Protein AF-A0A2E5R6D8-F1 (afdb_monomer_lite)

Sequence (159 aa):
MSEPLDNDKYLGLYISYDNIPGEWMLEVIHKISNLYCTFGEITINLQNGIDVIETPIQPTNTYKLGEYMSTYIIKSYLDLVQYIIDEEDDFTVVSYISPVNIVLESVKINDDKKIIIDWNCLENIKTILNHPYFSKCKNLDDLKFQISQIPDLNRRYEK

Radius of gyration: 17.2 Å; chains: 1; bounding box: 48×46×46 Å

Secondary structure (DSSP, 8-state):
-PPPP---S-SEEEE-------HHHHHHHHHHHT-EEEE----SS-TT-EEEESS---SSSEEE-HHHHHHHHHHEEEEEEEEEEETTTTTEEEEEEEEE-HHHHH-EE-TT--EE--HHHHHHHHHHHTSGGGTT--SHHHHHHHHTTSPBSGGGS--

Structure (mmCIF, N/CA/C/O backbone):
data_AF-A0A2E5R6D8-F1
#
_entry.id   AF-A0A2E5R6D8-F1
#
loop_
_atom_site.group_PDB
_atom_site.id
_atom_site.type_symbol
_atom_site.label_atom_id
_atom_site.label_alt_id
_atom_site.label_comp_id
_atom_site.label_asym_id
_atom_site.label_entity_id
_atom_site.label_seq_id
_atom_site.pdbx_PDB_ins_code
_atom_site.Cartn_x
_atom_site.Cartn_y
_atom_site.Cartn_z
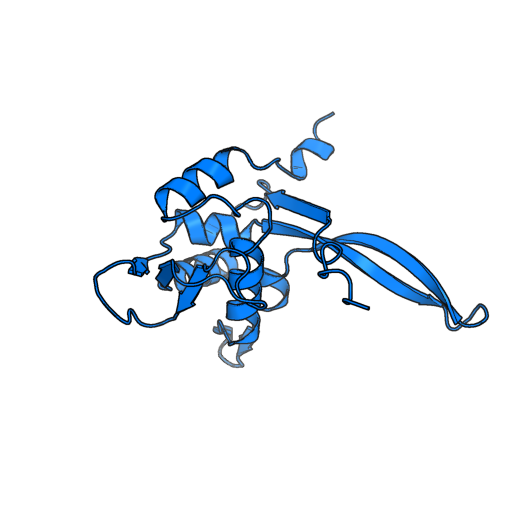_atom_site.occupancy
_atom_site.B_iso_or_equiv
_atom_site.auth_seq_id
_atom_site.auth_comp_id
_atom_site.auth_asym_id
_atom_site.auth_atom_id
_atom_site.pdbx_PDB_model_num
ATOM 1 N N . MET A 1 1 ? 21.970 22.773 14.697 1.00 34.75 1 MET A N 1
ATOM 2 C CA . MET A 1 1 ? 21.493 22.867 13.306 1.00 34.75 1 MET A CA 1
ATOM 3 C C . MET A 1 1 ? 20.598 21.674 13.097 1.00 34.75 1 MET A C 1
ATOM 5 O O . MET A 1 1 ? 21.083 20.560 13.215 1.00 34.75 1 MET A O 1
ATOM 9 N N . SER A 1 2 ? 19.299 21.914 12.976 1.00 33.06 2 SER A N 1
ATOM 10 C CA . SER A 1 2 ? 18.305 20.865 12.774 1.00 33.06 2 SER A CA 1
ATOM 11 C C . SER A 1 2 ? 18.460 20.342 11.352 1.00 33.06 2 SER A C 1
ATOM 13 O O . SER A 1 2 ? 18.445 21.145 10.419 1.00 33.06 2 SER A O 1
ATOM 15 N N . GLU A 1 3 ? 18.664 19.037 11.195 1.00 30.62 3 GLU A N 1
ATOM 16 C CA . GLU A 1 3 ? 18.576 18.388 9.888 1.00 30.62 3 GLU A CA 1
ATOM 17 C C . GLU A 1 3 ? 17.190 18.687 9.293 1.00 30.62 3 GLU A C 1
ATOM 19 O O . GLU A 1 3 ? 16.193 18.654 10.027 1.00 30.62 3 GLU A O 1
ATOM 24 N N . PRO A 1 4 ? 17.100 19.066 8.008 1.00 34.94 4 PRO A N 1
ATOM 25 C CA . PRO A 1 4 ? 15.810 19.246 7.367 1.00 34.94 4 PRO A CA 1
ATOM 26 C C . PRO A 1 4 ? 15.070 17.907 7.403 1.00 34.94 4 PRO A C 1
ATOM 28 O O . PRO A 1 4 ? 15.642 16.870 7.075 1.00 34.94 4 PRO A O 1
ATOM 31 N N . LEU A 1 5 ? 13.805 17.934 7.834 1.00 35.47 5 LEU A N 1
ATOM 32 C CA . LEU A 1 5 ? 12.902 16.801 7.662 1.00 35.47 5 LEU A CA 1
ATOM 33 C C . LEU A 1 5 ? 12.948 16.374 6.193 1.00 35.47 5 LEU A 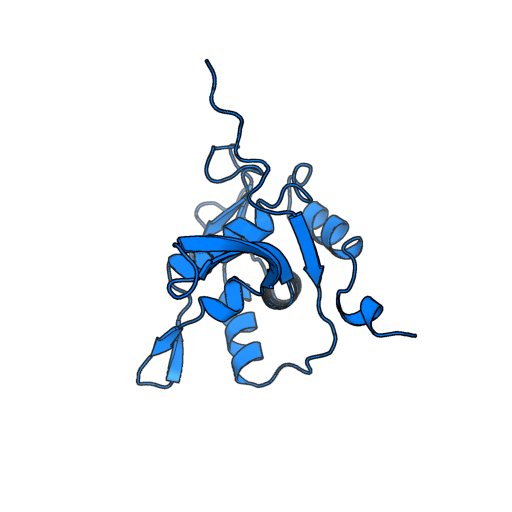C 1
ATOM 35 O O . LEU A 1 5 ? 12.751 17.207 5.309 1.00 35.47 5 LEU A O 1
ATOM 39 N N . ASP A 1 6 ? 13.229 15.092 5.988 1.00 38.09 6 ASP A N 1
ATOM 40 C CA . ASP A 1 6 ? 13.315 14.371 4.720 1.00 38.09 6 ASP A CA 1
ATOM 41 C C . ASP A 1 6 ? 11.970 14.435 3.964 1.00 38.09 6 ASP A C 1
ATOM 43 O O . ASP A 1 6 ? 11.166 13.504 3.964 1.00 38.09 6 ASP A O 1
ATOM 47 N N . ASN A 1 7 ? 11.675 15.605 3.393 1.00 37.47 7 ASN A N 1
ATOM 48 C CA . ASN A 1 7 ? 10.521 15.869 2.532 1.00 37.47 7 ASN A CA 1
ATOM 49 C C . ASN A 1 7 ? 10.781 15.421 1.081 1.00 37.47 7 ASN A C 1
ATOM 51 O O . ASN A 1 7 ? 9.876 15.510 0.256 1.00 37.47 7 ASN A O 1
ATOM 55 N N . ASP A 1 8 ? 11.985 14.922 0.777 1.00 44.47 8 ASP A N 1
ATOM 56 C CA . ASP A 1 8 ? 12.421 14.543 -0.574 1.00 44.47 8 ASP A CA 1
ATOM 57 C C . ASP A 1 8 ? 12.171 13.064 -0.905 1.00 44.47 8 ASP A C 1
ATOM 59 O O . ASP A 1 8 ? 12.482 12.603 -2.004 1.00 44.47 8 ASP A O 1
ATOM 63 N N . LYS A 1 9 ? 11.583 12.290 0.014 1.00 56.03 9 LYS A N 1
ATOM 64 C CA . LYS A 1 9 ? 11.419 10.847 -0.196 1.00 56.03 9 LYS A CA 1
ATOM 65 C C . LYS A 1 9 ? 10.322 10.490 -1.207 1.00 56.03 9 LYS A C 1
ATOM 67 O O . LYS A 1 9 ? 10.371 9.411 -1.794 1.00 56.03 9 LYS A O 1
ATOM 72 N N . TYR A 1 10 ? 9.355 11.384 -1.435 1.00 65.00 10 TYR A N 1
ATOM 73 C CA . TYR A 1 10 ? 8.211 11.138 -2.320 1.00 65.00 10 TYR A CA 1
ATOM 74 C C . TYR A 1 10 ? 7.864 12.386 -3.132 1.00 65.00 10 TYR A C 1
ATOM 76 O O . TYR A 1 10 ? 7.476 13.408 -2.569 1.00 65.00 10 TYR A O 1
ATOM 84 N N . LEU A 1 11 ? 7.968 12.301 -4.460 1.00 74.81 11 LEU A N 1
ATOM 85 C CA . LEU A 1 11 ? 7.651 13.428 -5.345 1.00 74.81 11 LEU A CA 1
ATOM 86 C C . LEU A 1 11 ? 6.179 13.453 -5.772 1.00 74.81 11 LEU A C 1
ATOM 88 O O . LEU A 1 11 ? 5.606 14.521 -5.981 1.00 74.81 11 LEU A O 1
ATOM 92 N N . GLY A 1 12 ? 5.544 12.287 -5.882 1.00 84.94 12 GLY A N 1
ATOM 93 C CA . GLY A 1 12 ? 4.151 12.175 -6.295 1.00 84.94 12 GLY A CA 1
ATOM 94 C C . GLY A 1 12 ? 3.575 10.786 -6.060 1.00 84.94 12 GLY A C 1
ATOM 95 O O . GLY A 1 12 ? 4.308 9.801 -6.012 1.00 84.94 12 GLY A O 1
ATOM 96 N N . LEU A 1 13 ? 2.250 10.729 -5.927 1.00 90.38 13 LEU A N 1
ATOM 97 C CA . LEU A 1 13 ? 1.463 9.514 -5.734 1.00 90.38 13 LEU A CA 1
ATOM 98 C C . LEU A 1 13 ? 0.410 9.429 -6.841 1.00 90.38 13 LEU A C 1
ATOM 100 O O . LEU A 1 13 ? -0.335 10.387 -7.057 1.00 90.38 13 LEU A O 1
ATOM 104 N N . TYR A 1 14 ? 0.365 8.295 -7.534 1.00 90.06 14 TYR A N 1
ATOM 105 C CA . TYR A 1 14 ? -0.488 8.063 -8.703 1.00 90.06 14 TYR A CA 1
ATOM 106 C C . TYR A 1 14 ? -1.142 6.684 -8.644 1.00 90.06 14 TYR A C 1
ATOM 108 O O . TYR A 1 14 ? -0.681 5.803 -7.919 1.00 90.06 14 TYR A O 1
ATOM 116 N N . ILE A 1 15 ? -2.182 6.480 -9.455 1.00 89.50 15 ILE A N 1
ATOM 117 C CA . ILE A 1 15 ? -2.820 5.170 -9.667 1.00 89.50 15 ILE A CA 1
ATOM 118 C C . ILE A 1 15 ? -2.709 4.726 -11.129 1.00 89.50 15 ILE A C 1
ATOM 120 O O . ILE A 1 15 ? -2.679 5.577 -12.005 1.00 89.50 15 ILE A O 1
ATOM 124 N N . SER A 1 16 ? -2.679 3.420 -11.417 1.00 84.50 16 SER A N 1
ATOM 125 C CA . SER A 1 16 ? -2.766 2.886 -12.794 1.00 84.50 16 SER A CA 1
ATOM 126 C C . SER A 1 16 ? -4.024 2.024 -12.989 1.00 84.50 16 SER A C 1
ATOM 128 O O . SER A 1 16 ? -4.316 1.154 -12.161 1.00 84.50 16 SER A O 1
ATOM 130 N N . TYR A 1 17 ? -4.782 2.257 -14.071 1.00 68.69 17 TYR A N 1
ATOM 131 C CA . TYR A 1 17 ? -6.060 1.576 -14.347 1.00 68.69 17 TYR A CA 1
ATOM 132 C C . TYR A 1 17 ? -5.959 0.332 -15.248 1.00 68.69 17 TYR A C 1
ATOM 134 O O . TYR A 1 17 ? -6.780 -0.572 -15.089 1.00 68.69 17 TYR A O 1
ATOM 142 N N . ASP A 1 18 ? -4.953 0.239 -16.124 1.00 62.66 18 ASP A N 1
ATOM 143 C CA . ASP A 1 18 ? -4.956 -0.672 -17.295 1.00 62.66 18 ASP A CA 1
ATOM 144 C C . ASP A 1 18 ? -4.690 -2.160 -17.028 1.00 62.66 18 ASP A C 1
ATOM 146 O O . ASP A 1 18 ? -4.580 -2.954 -17.960 1.00 62.66 18 ASP A O 1
ATOM 150 N N . ASN A 1 19 ? -4.655 -2.595 -15.772 1.00 57.75 19 ASN A N 1
ATOM 151 C CA . ASN A 1 19 ? -4.488 -4.010 -15.465 1.00 57.75 19 ASN A CA 1
ATOM 152 C C . ASN A 1 19 ? -5.833 -4.634 -15.092 1.00 57.75 19 ASN A C 1
ATOM 154 O O . ASN A 1 19 ? -6.315 -4.457 -13.970 1.00 57.75 19 ASN A O 1
ATOM 158 N N . ILE A 1 20 ? -6.414 -5.420 -16.012 1.00 64.12 20 ILE A N 1
ATOM 159 C CA . ILE A 1 20 ? -7.307 -6.517 -15.612 1.00 64.12 20 ILE A CA 1
ATOM 160 C C . ILE A 1 20 ? -6.469 -7.397 -14.672 1.00 64.12 20 ILE A C 1
ATOM 162 O O . ILE A 1 20 ? -5.454 -7.941 -15.120 1.00 64.12 20 ILE A O 1
ATOM 166 N N . PRO A 1 21 ? -6.815 -7.508 -13.377 1.00 70.00 21 PRO A N 1
ATOM 167 C CA . PRO A 1 21 ? -5.963 -8.210 -12.431 1.00 70.00 21 PRO A CA 1
ATOM 168 C C . PRO A 1 21 ? -5.885 -9.692 -12.806 1.00 70.00 21 PRO A C 1
ATOM 170 O O . PRO A 1 21 ? -6.910 -10.366 -12.901 1.00 70.00 21 PRO A O 1
ATOM 173 N N . GLY A 1 22 ? -4.672 -10.207 -13.014 1.00 83.50 22 GLY A N 1
ATOM 174 C CA . GLY A 1 22 ? -4.454 -11.651 -13.106 1.00 83.50 22 GLY A CA 1
ATOM 175 C C . GLY A 1 22 ? -4.698 -12.335 -11.756 1.00 83.50 22 GLY A C 1
ATOM 176 O O . GLY A 1 22 ? -4.703 -11.677 -10.715 1.00 83.50 22 GLY A O 1
ATOM 177 N N . GLU A 1 23 ? -4.843 -13.664 -11.754 1.00 86.56 23 GLU A N 1
ATOM 178 C CA . GLU A 1 23 ? -5.115 -14.456 -10.539 1.00 86.56 23 GLU A CA 1
ATOM 179 C C . GLU A 1 23 ? -4.126 -14.168 -9.399 1.00 86.56 23 GLU A C 1
ATOM 181 O O . GLU A 1 23 ? -4.535 -13.995 -8.252 1.00 86.56 23 GLU A O 1
ATOM 186 N N . TRP A 1 24 ? -2.835 -14.021 -9.720 1.00 88.50 24 TRP A N 1
ATOM 187 C CA . TRP A 1 24 ? -1.806 -13.693 -8.731 1.00 88.50 24 TRP A CA 1
ATOM 188 C C . TRP A 1 24 ? -2.075 -12.344 -8.045 1.00 88.50 24 TRP A C 1
ATOM 190 O O . TRP A 1 24 ? -1.975 -12.230 -6.829 1.00 88.50 24 TRP A O 1
ATOM 200 N N . MET A 1 25 ? -2.475 -11.323 -8.808 1.00 89.94 25 MET A N 1
ATOM 201 C CA . MET A 1 25 ? -2.741 -9.983 -8.289 1.00 89.94 25 MET A CA 1
ATOM 202 C C . MET A 1 25 ? -4.003 -9.973 -7.424 1.00 89.94 25 MET A C 1
ATOM 204 O O . MET A 1 25 ? -4.030 -9.303 -6.392 1.00 89.94 25 MET A O 1
ATOM 208 N N . LEU A 1 26 ? -5.018 -10.760 -7.799 1.00 92.50 26 LEU A N 1
ATOM 209 C CA . LEU A 1 26 ? -6.209 -10.973 -6.975 1.00 92.50 26 LEU A CA 1
ATOM 210 C C . LEU A 1 26 ? -5.860 -11.623 -5.633 1.00 92.50 26 LEU A C 1
ATOM 212 O O . LEU A 1 26 ? -6.416 -11.231 -4.610 1.00 92.50 26 LEU A O 1
ATOM 216 N N . GLU A 1 27 ? -4.912 -12.562 -5.599 1.00 93.19 27 GLU A N 1
ATOM 217 C CA . GLU A 1 27 ? -4.443 -13.151 -4.342 1.00 93.19 27 GLU A CA 1
ATOM 218 C C . GLU A 1 27 ? -3.681 -12.129 -3.477 1.00 93.19 27 GLU A C 1
ATOM 220 O O . GLU A 1 27 ? -3.897 -12.088 -2.260 1.00 93.19 27 GLU A O 1
ATOM 225 N N . VAL A 1 28 ? -2.857 -11.250 -4.070 1.00 94.56 28 VAL A N 1
ATOM 226 C CA . VAL A 1 28 ? -2.219 -10.151 -3.315 1.00 94.56 28 VAL A CA 1
ATOM 227 C C . VAL A 1 28 ? -3.283 -9.225 -2.721 1.00 94.56 28 VAL A C 1
ATOM 229 O O . VAL A 1 28 ? -3.260 -8.954 -1.519 1.00 94.56 28 VAL A O 1
ATOM 232 N N . ILE A 1 29 ? -4.248 -8.782 -3.537 1.00 95.56 29 ILE A N 1
ATOM 233 C CA . ILE A 1 29 ? -5.367 -7.935 -3.097 1.00 95.56 29 ILE A CA 1
ATOM 234 C C . ILE A 1 29 ? -6.127 -8.624 -1.964 1.00 95.56 29 ILE A C 1
ATOM 236 O O . ILE A 1 29 ? -6.409 -7.997 -0.944 1.00 95.56 29 ILE A O 1
ATOM 240 N N . HIS A 1 30 ? -6.408 -9.920 -2.099 1.00 95.75 30 HIS A N 1
ATOM 241 C CA . HIS A 1 30 ? -7.094 -10.693 -1.075 1.00 95.75 30 HIS A CA 1
ATOM 242 C C . HIS A 1 30 ? -6.310 -10.717 0.244 1.00 95.75 30 HIS A C 1
ATOM 244 O O . HIS A 1 30 ? -6.891 -10.476 1.304 1.00 95.75 30 HIS A O 1
ATOM 250 N N . LYS A 1 31 ? -4.993 -10.947 0.204 1.00 95.81 31 LYS A N 1
ATOM 251 C CA . LYS A 1 31 ? -4.144 -10.949 1.406 1.00 95.81 31 LYS A CA 1
ATOM 252 C C . LYS A 1 31 ? -4.110 -9.583 2.083 1.00 95.81 31 LYS A C 1
ATOM 254 O O . LYS A 1 31 ? -4.382 -9.509 3.278 1.00 95.81 31 LYS A O 1
ATOM 259 N N . ILE A 1 32 ? -3.877 -8.51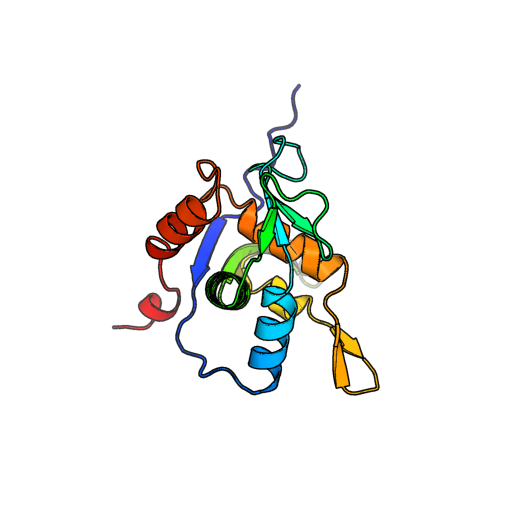3 1.323 1.00 97.19 32 ILE A N 1
ATOM 260 C CA . ILE A 1 32 ? -3.873 -7.144 1.858 1.00 97.19 32 ILE A CA 1
ATOM 261 C C . ILE A 1 32 ? -5.255 -6.768 2.410 1.00 97.19 32 ILE A C 1
ATOM 263 O O . ILE A 1 32 ? -5.342 -6.130 3.456 1.00 97.19 32 ILE A O 1
ATOM 267 N N . SER A 1 33 ? -6.346 -7.243 1.799 1.00 97.31 33 SER A N 1
ATOM 268 C CA . SER A 1 33 ? -7.711 -6.915 2.244 1.00 97.31 33 SER A CA 1
ATOM 269 C C . SER A 1 33 ? -8.039 -7.431 3.637 1.00 97.31 33 SER A C 1
ATOM 271 O O . SER A 1 33 ? -8.947 -6.907 4.288 1.00 97.31 33 SER A O 1
ATOM 273 N N . ASN A 1 34 ? -7.298 -8.443 4.090 1.00 96.62 34 ASN A N 1
ATOM 274 C CA . ASN A 1 34 ? -7.430 -9.032 5.411 1.00 96.62 34 ASN A CA 1
ATOM 275 C C . ASN A 1 34 ? -6.560 -8.361 6.479 1.00 96.62 34 ASN A C 1
ATOM 277 O O . ASN A 1 34 ? -6.731 -8.689 7.650 1.00 96.62 34 ASN A O 1
ATOM 281 N N . LEU A 1 35 ? -5.698 -7.413 6.102 1.00 96.50 35 LEU A N 1
ATOM 282 C CA . LEU A 1 35 ? -4.983 -6.558 7.043 1.00 96.50 35 LEU A CA 1
ATOM 283 C C . LEU A 1 35 ? -5.908 -5.484 7.626 1.00 96.50 35 LEU A C 1
ATOM 285 O O . LEU A 1 35 ? -6.997 -5.190 7.113 1.00 96.50 35 LEU A O 1
ATOM 289 N N . TYR A 1 36 ? -5.427 -4.859 8.692 1.00 95.69 36 TYR A N 1
ATOM 290 C CA . TYR A 1 36 ? -6.102 -3.780 9.389 1.00 95.69 36 TYR A CA 1
ATOM 291 C C . TYR A 1 36 ? -5.209 -2.549 9.427 1.00 95.69 36 TYR A C 1
ATOM 293 O O . TYR A 1 36 ? -3.990 -2.667 9.529 1.00 95.69 36 TYR A O 1
ATOM 301 N N . CYS A 1 37 ? -5.815 -1.368 9.384 1.00 95.06 37 CYS A N 1
ATOM 302 C CA . CYS A 1 37 ? -5.137 -0.123 9.694 1.00 95.06 37 CYS A CA 1
ATOM 303 C C . CYS A 1 37 ? -5.653 0.484 10.994 1.00 95.06 37 CYS A C 1
ATOM 305 O O . CYS A 1 37 ? -6.811 0.295 11.384 1.00 95.06 37 CYS A O 1
ATOM 307 N N . THR A 1 38 ? -4.780 1.232 11.655 1.00 94.38 38 THR A N 1
ATOM 308 C CA . THR A 1 38 ? -5.108 2.027 12.836 1.00 94.38 38 THR A CA 1
ATOM 309 C C . THR A 1 38 ? -4.671 3.467 12.622 1.00 94.38 38 THR A C 1
ATOM 311 O O . THR A 1 38 ? -3.760 3.744 11.844 1.00 94.38 38 THR A O 1
ATOM 314 N N . PHE A 1 39 ? -5.351 4.388 13.302 1.00 93.25 39 PHE A N 1
ATOM 315 C CA . PHE A 1 39 ? -5.024 5.812 13.292 1.00 93.25 39 PHE A CA 1
ATOM 316 C C . PHE A 1 39 ? -4.593 6.206 14.703 1.00 93.25 39 PHE A C 1
ATOM 318 O O . PHE A 1 39 ? -5.388 6.118 15.643 1.00 93.25 39 PHE A O 1
ATOM 325 N N . GLY A 1 40 ? -3.328 6.587 14.847 1.00 90.81 40 GLY A N 1
ATOM 326 C CA . GLY A 1 40 ? -2.667 6.828 16.123 1.00 90.81 40 GLY A CA 1
ATOM 327 C C . GLY A 1 40 ? -1.768 8.062 16.106 1.00 90.81 40 GLY A C 1
ATOM 328 O O . GLY A 1 40 ? -2.079 9.074 15.479 1.00 90.81 40 GLY A O 1
ATOM 329 N N . GLU A 1 41 ? -0.667 7.988 16.853 1.00 90.38 41 GLU A N 1
ATOM 330 C CA . GLU A 1 41 ? 0.271 9.099 17.005 1.00 90.38 41 GLU A CA 1
ATOM 331 C C . GLU A 1 41 ? 1.142 9.295 15.761 1.00 90.38 41 GLU A C 1
ATOM 333 O O . GLU A 1 41 ? 1.620 8.338 15.149 1.00 90.38 41 GLU A O 1
ATOM 338 N N . ILE A 1 42 ? 1.387 10.563 15.423 1.00 92.69 42 ILE A N 1
ATOM 339 C CA . ILE A 1 42 ? 2.339 10.934 14.378 1.00 92.69 42 ILE A CA 1
ATOM 340 C C . ILE A 1 42 ? 3.749 10.697 14.911 1.00 92.69 42 ILE A C 1
ATOM 342 O O . ILE A 1 42 ? 4.140 11.238 15.946 1.00 92.69 42 ILE A O 1
ATOM 346 N N . THR A 1 43 ? 4.526 9.914 14.173 1.00 91.44 43 THR A N 1
ATOM 347 C CA . THR A 1 43 ? 5.927 9.623 14.485 1.00 91.44 43 THR A CA 1
ATOM 348 C C . THR A 1 43 ? 6.797 9.859 13.256 1.00 91.44 43 THR A C 1
ATOM 350 O O . THR A 1 43 ? 6.291 10.060 12.154 1.00 91.44 43 THR A O 1
ATOM 353 N N . ILE A 1 44 ? 8.120 9.795 13.428 1.00 85.12 44 ILE A N 1
ATOM 354 C CA . ILE A 1 44 ? 9.074 9.895 12.310 1.00 85.12 44 ILE A CA 1
ATOM 355 C C . ILE A 1 44 ? 8.792 8.821 11.243 1.00 85.12 44 ILE A C 1
ATOM 357 O O . ILE A 1 44 ? 8.908 9.096 10.052 1.00 85.12 44 ILE A O 1
ATOM 361 N N . ASN A 1 45 ? 8.365 7.626 11.665 1.00 84.44 45 ASN A N 1
ATOM 362 C CA . ASN A 1 45 ? 8.086 6.502 10.767 1.00 84.44 45 ASN A CA 1
ATOM 363 C C . ASN A 1 45 ? 6.643 6.509 10.233 1.00 84.44 45 ASN A C 1
ATOM 365 O O . ASN A 1 45 ? 6.383 5.972 9.162 1.00 84.44 45 ASN A O 1
ATOM 369 N N . LEU A 1 46 ? 5.708 7.125 10.966 1.00 91.44 46 LEU A N 1
ATOM 370 C CA . LEU A 1 46 ? 4.289 7.216 10.620 1.00 91.44 46 LEU A CA 1
ATOM 371 C C . LEU A 1 46 ? 3.867 8.687 10.597 1.00 91.44 46 LEU A C 1
ATOM 373 O O . LEU A 1 46 ? 3.273 9.193 11.550 1.00 91.44 46 LEU A O 1
ATOM 377 N N . GLN A 1 47 ? 4.190 9.386 9.510 1.00 91.25 47 GLN A N 1
ATOM 378 C CA . GLN A 1 47 ? 3.965 10.833 9.387 1.00 91.25 47 GLN A CA 1
ATOM 379 C C . GLN A 1 47 ? 2.480 11.234 9.433 1.00 91.25 47 GLN A C 1
ATOM 381 O O . GLN A 1 47 ? 2.157 12.358 9.809 1.00 91.25 47 GLN A O 1
ATOM 386 N N . ASN A 1 48 ? 1.580 10.297 9.126 1.00 94.12 48 ASN A N 1
ATOM 387 C CA . ASN A 1 48 ? 0.133 10.478 9.233 1.00 94.12 48 ASN A CA 1
ATOM 388 C C . ASN A 1 48 ? -0.465 9.675 10.403 1.00 94.12 48 ASN A C 1
ATOM 390 O O . ASN A 1 48 ? -1.683 9.640 10.560 1.00 94.12 48 ASN A O 1
ATOM 394 N N . GLY A 1 49 ? 0.370 9.003 11.205 1.00 93.88 49 GLY A N 1
ATOM 395 C CA . GLY A 1 49 ? -0.066 8.130 12.295 1.00 93.88 49 GLY A CA 1
ATOM 396 C C . GLY A 1 49 ? -0.856 6.904 11.829 1.00 93.88 49 GLY A C 1
ATOM 397 O O . GLY A 1 49 ? -1.634 6.364 12.612 1.00 93.88 49 GLY A O 1
ATOM 398 N N . ILE A 1 50 ? -0.706 6.483 10.565 1.00 95.12 50 ILE A N 1
ATOM 399 C CA . ILE A 1 50 ? -1.450 5.346 10.005 1.00 95.12 50 ILE A CA 1
ATOM 400 C C . ILE A 1 50 ? -0.578 4.098 10.067 1.00 95.12 50 ILE A C 1
ATOM 402 O O . ILE A 1 50 ? 0.350 3.962 9.272 1.00 95.12 50 ILE A O 1
ATOM 406 N N . ASP A 1 51 ? -0.877 3.183 10.984 1.00 95.12 51 ASP A N 1
ATOM 407 C CA . ASP A 1 51 ? -0.182 1.895 11.062 1.00 95.12 51 ASP A CA 1
ATOM 408 C C . ASP A 1 51 ? -0.980 0.794 10.354 1.00 95.12 51 ASP A C 1
ATOM 410 O O . ASP A 1 51 ? -2.195 0.906 10.163 1.00 95.12 51 ASP A O 1
ATOM 414 N N . VAL A 1 52 ? -0.289 -0.274 9.958 1.00 95.50 52 VAL A N 1
ATOM 415 C CA . VAL A 1 52 ? -0.872 -1.452 9.304 1.00 95.50 52 VAL A CA 1
ATOM 416 C C . VAL A 1 52 ? -0.436 -2.703 10.047 1.00 95.50 52 VAL A C 1
ATOM 418 O O . VAL A 1 52 ? 0.755 -2.953 10.227 1.00 95.50 52 VAL A O 1
ATOM 421 N N . ILE A 1 53 ? -1.422 -3.491 10.462 1.00 93.44 53 ILE A N 1
ATOM 422 C CA . ILE A 1 53 ? -1.262 -4.652 11.332 1.00 93.44 53 ILE A CA 1
ATOM 423 C C . ILE A 1 53 ? -2.036 -5.849 10.776 1.00 93.44 53 ILE A C 1
ATOM 425 O O . ILE A 1 53 ? -3.089 -5.708 10.153 1.00 93.44 53 ILE A O 1
ATOM 429 N N . GLU A 1 54 ? -1.530 -7.052 11.029 1.00 92.06 54 GLU A N 1
ATOM 430 C CA . GLU A 1 54 ? -2.173 -8.292 10.576 1.00 92.06 54 GLU A CA 1
ATOM 431 C C . GLU A 1 54 ? -3.366 -8.687 11.451 1.00 92.06 54 GLU A C 1
ATOM 433 O O . GLU A 1 54 ? -4.353 -9.238 10.969 1.00 92.06 54 GLU A O 1
ATOM 438 N N . THR A 1 55 ? -3.279 -8.401 12.751 1.00 88.75 55 THR A N 1
ATOM 439 C CA . THR A 1 55 ? -4.279 -8.788 13.751 1.00 88.75 55 THR A CA 1
ATOM 440 C C . THR A 1 55 ? -4.836 -7.539 14.427 1.00 88.75 55 THR A C 1
ATOM 442 O O . THR A 1 55 ? -4.051 -6.681 14.831 1.00 88.75 55 THR A O 1
ATOM 445 N N . PRO A 1 56 ? -6.163 -7.411 14.591 1.00 86.88 56 PRO A N 1
ATOM 446 C CA . PRO A 1 56 ? -6.749 -6.240 15.226 1.00 86.88 56 PRO A CA 1
ATOM 447 C C . PRO A 1 56 ? -6.388 -6.189 16.718 1.00 86.88 56 PRO A C 1
ATOM 449 O O . PRO A 1 56 ? -6.598 -7.160 17.442 1.00 86.88 56 PRO A O 1
ATOM 452 N N . ILE A 1 57 ? -5.861 -5.052 17.182 1.00 74.25 57 ILE A N 1
ATOM 453 C CA . ILE A 1 57 ? -5.386 -4.890 18.569 1.00 74.25 57 ILE A CA 1
ATOM 454 C C . ILE A 1 57 ? -6.536 -4.496 19.513 1.00 74.25 57 ILE A C 1
ATOM 456 O O . ILE A 1 57 ? -6.618 -5.022 20.621 1.00 74.25 57 ILE A O 1
ATOM 460 N N . GLN A 1 58 ? -7.454 -3.613 19.089 1.00 68.50 58 GLN A N 1
ATOM 461 C CA . GLN A 1 58 ? -8.651 -3.199 19.847 1.00 68.50 58 GLN A CA 1
ATOM 462 C C . GLN A 1 58 ? -9.794 -2.788 18.894 1.00 68.50 58 GLN A C 1
ATOM 464 O O . GLN A 1 58 ? -9.519 -2.302 17.797 1.00 68.50 58 GLN A O 1
ATOM 469 N N . PRO A 1 59 ? -11.080 -2.931 19.276 1.00 63.00 59 PRO A N 1
ATOM 470 C CA . PRO A 1 59 ? -12.210 -2.604 18.396 1.00 63.00 59 PRO A CA 1
ATOM 471 C C . PRO A 1 59 ? -12.362 -1.102 18.107 1.00 63.00 59 PRO A C 1
ATOM 473 O O . PRO A 1 59 ? -12.982 -0.726 17.116 1.00 63.00 59 PRO A O 1
ATOM 476 N N . THR A 1 60 ? -11.804 -0.230 18.945 1.00 68.81 60 THR A N 1
ATOM 477 C CA . THR A 1 60 ? -11.838 1.221 18.742 1.00 68.81 60 THR A CA 1
ATOM 478 C C . THR A 1 60 ? -10.655 1.650 17.874 1.00 68.81 60 THR A C 1
ATOM 480 O O . THR A 1 60 ? -9.511 1.426 18.254 1.00 68.81 60 THR A O 1
ATOM 483 N N . ASN A 1 61 ? -10.929 2.273 16.723 1.00 78.19 61 ASN A N 1
ATOM 484 C CA . ASN A 1 61 ? -9.951 2.805 15.755 1.00 78.19 61 ASN A CA 1
ATOM 485 C C . ASN A 1 61 ? -9.132 1.781 14.952 1.00 78.19 61 ASN A C 1
ATOM 487 O O . ASN A 1 61 ? -8.138 2.163 14.336 1.00 78.19 61 ASN A O 1
ATOM 491 N N . THR A 1 62 ? -9.565 0.521 14.899 1.00 90.25 62 THR A N 1
ATOM 492 C CA . THR A 1 62 ? -8.996 -0.481 13.987 1.00 90.25 62 THR A CA 1
ATOM 493 C C . THR A 1 62 ? -9.967 -0.750 12.845 1.00 90.25 62 THR A C 1
ATOM 495 O O . THR A 1 62 ? -11.107 -1.152 13.076 1.00 90.25 62 THR A O 1
ATOM 498 N N . TYR A 1 63 ? -9.516 -0.561 11.608 1.00 93.12 63 TYR A N 1
ATOM 499 C CA . TYR A 1 63 ? -10.340 -0.704 10.412 1.00 93.12 63 TYR A CA 1
ATOM 500 C C . TYR A 1 63 ? -9.761 -1.782 9.509 1.00 93.12 63 TYR A C 1
ATOM 502 O O . TYR A 1 63 ? -8.578 -1.757 9.187 1.00 93.12 63 TYR A O 1
ATOM 510 N N . LYS A 1 64 ? -10.593 -2.723 9.061 1.00 95.00 64 LYS A N 1
ATOM 511 C CA . LYS A 1 64 ? -10.179 -3.667 8.019 1.00 95.00 64 LYS A CA 1
ATOM 512 C C . LYS A 1 64 ? -9.939 -2.887 6.723 1.00 95.00 64 LYS A C 1
ATOM 514 O O . LYS A 1 64 ? -10.806 -2.104 6.334 1.00 95.00 64 LYS A O 1
ATOM 519 N N . LEU A 1 65 ? -8.806 -3.109 6.051 1.00 96.00 65 LEU A N 1
ATOM 520 C CA . LEU A 1 65 ? -8.500 -2.415 4.791 1.00 96.00 65 LEU A CA 1
ATOM 521 C C . LEU A 1 65 ? -9.563 -2.717 3.730 1.00 96.00 65 LEU A C 1
ATOM 523 O O . LEU A 1 65 ? -10.080 -1.812 3.072 1.00 96.00 65 LEU A O 1
ATOM 527 N N . GLY A 1 66 ? -9.925 -3.995 3.595 1.00 96.50 66 GLY A N 1
ATOM 528 C CA . GLY A 1 66 ? -10.902 -4.435 2.610 1.00 96.50 66 GLY A CA 1
ATOM 529 C C . GLY A 1 66 ? -10.409 -4.275 1.169 1.00 96.50 66 GLY A C 1
ATOM 530 O O . GLY A 1 66 ? -9.305 -3.802 0.890 1.00 96.50 66 GLY A O 1
ATOM 531 N N . GLU A 1 67 ? -11.233 -4.721 0.228 1.00 95.56 67 GLU A N 1
ATOM 532 C CA . GLU A 1 67 ? -10.842 -4.858 -1.178 1.00 95.56 67 GLU A CA 1
ATOM 533 C C . GLU A 1 67 ? -10.559 -3.515 -1.859 1.00 95.56 67 GLU A C 1
ATOM 535 O O . GLU A 1 67 ? -9.589 -3.405 -2.605 1.00 95.56 67 GLU A O 1
ATOM 540 N N . TYR A 1 68 ? -11.343 -2.475 -1.554 1.00 94.81 68 TYR A N 1
ATOM 541 C CA . TYR A 1 68 ? -11.156 -1.140 -2.131 1.00 94.81 68 TYR A CA 1
ATOM 542 C C . TYR A 1 68 ? -9.766 -0.571 -1.820 1.00 94.81 68 TYR A C 1
ATOM 544 O O . TYR A 1 68 ? -9.025 -0.210 -2.734 1.00 94.81 68 TYR A O 1
ATOM 552 N N . MET A 1 69 ? -9.385 -0.540 -0.537 1.00 96.19 69 MET A N 1
ATOM 553 C CA . MET A 1 69 ? -8.074 -0.022 -0.137 1.00 96.19 69 MET A CA 1
ATOM 554 C C . MET A 1 69 ? -6.950 -0.889 -0.682 1.00 96.19 69 MET A C 1
ATOM 556 O O . MET A 1 69 ? -5.942 -0.366 -1.133 1.00 96.19 69 MET A O 1
ATOM 560 N N . SER A 1 70 ? -7.134 -2.206 -0.676 1.00 96.06 70 SER A N 1
ATOM 561 C CA . SER A 1 70 ? -6.128 -3.148 -1.174 1.00 96.06 70 SER A CA 1
ATOM 562 C C . SER A 1 70 ? -5.885 -2.977 -2.666 1.00 96.06 70 SER A C 1
ATOM 564 O O . SER A 1 70 ? -4.743 -2.944 -3.108 1.00 96.06 70 SER A O 1
ATOM 566 N N . THR A 1 71 ? -6.956 -2.792 -3.435 1.00 94.50 71 THR A N 1
ATOM 567 C CA . THR A 1 71 ? -6.880 -2.498 -4.867 1.00 94.50 71 THR A CA 1
ATOM 568 C C . THR A 1 71 ? -6.153 -1.182 -5.107 1.00 94.50 71 THR A C 1
ATOM 570 O O . THR A 1 71 ? -5.281 -1.117 -5.967 1.00 94.50 71 THR A O 1
ATOM 573 N N . TYR A 1 72 ? -6.468 -0.149 -4.324 1.00 94.25 72 TYR A N 1
ATOM 574 C CA . TYR A 1 72 ? -5.768 1.128 -4.392 1.00 94.25 72 TYR A CA 1
ATOM 575 C C . TYR A 1 72 ? -4.269 0.980 -4.087 1.00 94.25 72 TYR A C 1
ATOM 577 O O . TYR A 1 72 ? -3.444 1.406 -4.892 1.00 94.25 72 TYR A O 1
ATOM 585 N N . ILE A 1 73 ? -3.915 0.331 -2.974 1.00 95.44 73 ILE A N 1
ATOM 586 C CA . ILE A 1 73 ? -2.531 0.093 -2.540 1.00 95.44 73 ILE A CA 1
ATOM 587 C C . ILE A 1 73 ? -1.745 -0.620 -3.646 1.00 95.44 73 ILE A C 1
ATOM 589 O O . ILE A 1 73 ? -0.655 -0.190 -4.004 1.00 95.44 73 ILE A O 1
ATOM 593 N N . ILE A 1 74 ? -2.326 -1.662 -4.244 1.00 94.31 74 ILE A N 1
ATOM 594 C CA . ILE A 1 74 ? -1.691 -2.426 -5.325 1.00 94.31 74 ILE A CA 1
ATOM 595 C C . ILE A 1 74 ? -1.571 -1.639 -6.625 1.00 94.31 74 ILE A C 1
ATOM 597 O O . ILE A 1 74 ? -0.664 -1.894 -7.408 1.00 94.31 74 ILE A O 1
ATOM 601 N N . LYS A 1 75 ? -2.449 -0.669 -6.864 1.00 92.38 75 LYS A N 1
ATOM 602 C CA . LYS A 1 75 ? -2.391 0.205 -8.040 1.00 92.38 75 LYS A CA 1
ATOM 603 C C . LYS A 1 75 ? -1.579 1.477 -7.812 1.00 92.38 75 LYS A C 1
ATOM 605 O O . LYS A 1 75 ? -1.472 2.264 -8.748 1.00 92.38 75 LYS A O 1
ATOM 610 N N . SER A 1 76 ? -1.046 1.692 -6.609 1.00 93.38 76 SER A N 1
ATOM 611 C CA . SER A 1 76 ? -0.339 2.917 -6.240 1.00 93.38 76 SER A CA 1
ATOM 612 C C . SER A 1 76 ? 1.095 2.915 -6.759 1.00 93.38 76 SER A C 1
ATOM 614 O O . SER A 1 76 ? 1.835 1.950 -6.578 1.00 93.38 76 SER A O 1
ATOM 616 N N . TYR A 1 77 ? 1.493 4.032 -7.359 1.00 92.00 77 TYR A N 1
ATOM 617 C CA . TYR A 1 77 ? 2.858 4.300 -7.799 1.00 92.00 77 TYR A CA 1
ATOM 618 C C . TYR A 1 77 ? 3.382 5.550 -7.101 1.00 92.00 77 TYR A C 1
ATOM 620 O O . TYR A 1 77 ? 2.664 6.547 -6.989 1.00 92.00 77 TYR A O 1
ATOM 628 N N . LEU A 1 78 ? 4.636 5.492 -6.661 1.00 90.50 78 LEU A N 1
ATOM 629 C CA . LEU A 1 78 ? 5.362 6.622 -6.093 1.00 90.50 78 LEU A CA 1
ATOM 630 C C . LEU A 1 78 ? 6.435 7.083 -7.073 1.00 90.50 78 LEU A C 1
ATOM 632 O O . LEU A 1 78 ? 7.209 6.262 -7.560 1.00 90.50 78 LEU A O 1
ATOM 636 N N . ASP A 1 79 ? 6.496 8.384 -7.338 1.00 85.94 79 ASP A N 1
ATOM 637 C CA . ASP A 1 79 ? 7.634 8.973 -8.042 1.00 85.94 79 ASP A CA 1
ATOM 638 C C . ASP A 1 79 ? 8.822 9.028 -7.070 1.00 85.94 79 ASP A C 1
ATOM 640 O O . ASP A 1 79 ? 8.814 9.792 -6.098 1.00 85.94 79 ASP A O 1
ATOM 644 N N . LEU A 1 80 ? 9.825 8.190 -7.334 1.00 76.44 80 LEU A N 1
ATOM 645 C CA . LEU A 1 80 ? 11.056 8.095 -6.554 1.00 76.44 80 LEU A CA 1
ATOM 646 C C . LEU A 1 80 ? 12.223 8.694 -7.335 1.00 76.44 80 LEU A C 1
ATOM 648 O O . LEU A 1 80 ? 12.347 8.485 -8.545 1.00 76.44 80 LEU A O 1
ATOM 652 N N . VAL A 1 81 ? 13.100 9.405 -6.623 1.00 79.31 81 VAL A N 1
ATOM 653 C CA . VAL A 1 81 ? 14.399 9.820 -7.159 1.00 79.31 81 VAL A CA 1
ATOM 654 C C . VAL A 1 81 ? 15.328 8.612 -7.127 1.00 79.31 81 VAL A C 1
ATOM 656 O O . VAL A 1 81 ? 15.674 8.112 -6.057 1.00 79.31 81 VAL A O 1
ATOM 659 N N . GLN A 1 82 ? 15.719 8.135 -8.302 1.00 70.44 82 GLN A N 1
ATOM 660 C CA . GLN A 1 82 ? 16.702 7.074 -8.456 1.00 70.44 82 GLN A CA 1
ATOM 661 C C . GLN A 1 82 ? 18.056 7.671 -8.815 1.00 70.44 82 GLN A C 1
ATOM 663 O O . GLN A 1 82 ? 18.130 8.602 -9.615 1.00 70.44 82 GLN A O 1
ATOM 668 N N . TYR A 1 83 ? 19.115 7.111 -8.238 1.00 74.56 83 TYR A N 1
ATOM 669 C CA . TYR A 1 83 ? 20.498 7.497 -8.496 1.00 74.56 83 TYR A CA 1
ATOM 670 C C . TYR A 1 83 ? 21.213 6.324 -9.167 1.00 74.56 83 TYR A C 1
ATOM 672 O O . TYR A 1 83 ? 21.262 5.232 -8.602 1.00 74.56 83 TYR A O 1
ATOM 680 N N . ILE A 1 84 ? 21.757 6.541 -10.363 1.00 74.62 84 ILE A N 1
ATOM 681 C CA . ILE A 1 84 ? 22.670 5.606 -11.027 1.00 74.62 84 ILE A CA 1
ATOM 682 C C . ILE A 1 84 ? 24.075 6.176 -10.898 1.00 74.62 84 ILE A C 1
ATOM 684 O O . ILE A 1 84 ? 24.303 7.347 -11.203 1.00 74.62 84 ILE A O 1
ATOM 688 N N . ILE A 1 85 ? 24.998 5.341 -10.431 1.00 76.50 85 ILE A N 1
ATOM 689 C CA . ILE A 1 85 ? 26.427 5.639 -10.441 1.00 76.50 85 ILE A CA 1
ATOM 690 C C . ILE A 1 85 ? 26.968 5.084 -11.755 1.00 76.50 85 ILE A C 1
ATOM 692 O O . ILE A 1 85 ? 26.898 3.876 -11.979 1.00 76.50 85 ILE A O 1
ATOM 696 N N . ASP A 1 86 ? 27.455 5.962 -12.626 1.00 69.75 86 ASP A N 1
ATOM 697 C CA . ASP A 1 86 ? 28.168 5.557 -13.832 1.00 69.75 86 ASP A CA 1
ATOM 698 C C . ASP A 1 86 ? 29.624 5.236 -13.465 1.00 69.75 86 ASP A C 1
ATOM 700 O O . ASP A 1 86 ? 30.415 6.126 -13.146 1.00 69.75 86 ASP A O 1
ATOM 704 N N . GLU A 1 87 ? 29.957 3.944 -13.430 1.00 68.31 87 GLU A N 1
ATOM 705 C CA . GLU A 1 87 ? 31.312 3.474 -13.119 1.00 68.31 87 GLU A CA 1
ATOM 706 C C . GLU A 1 87 ? 32.291 3.662 -14.293 1.00 68.31 87 GLU A C 1
ATOM 708 O O . GLU A 1 87 ? 33.501 3.566 -14.085 1.00 68.31 87 GLU A O 1
ATOM 713 N N . GLU A 1 88 ? 31.806 3.946 -15.509 1.00 70.44 88 GLU A N 1
ATOM 714 C CA . GLU A 1 88 ? 32.653 4.154 -16.692 1.00 70.44 88 GLU A CA 1
ATOM 715 C C . GLU A 1 88 ? 33.108 5.618 -16.846 1.00 70.44 88 GLU A C 1
ATOM 717 O O . GLU A 1 88 ? 34.151 5.859 -17.456 1.00 70.44 88 GLU A O 1
ATOM 722 N N . ASP A 1 89 ? 32.393 6.577 -16.240 1.00 59.66 89 ASP A N 1
ATOM 723 C CA . ASP A 1 89 ? 32.630 8.024 -16.383 1.00 59.66 89 ASP A CA 1
ATOM 724 C C . ASP A 1 89 ? 32.843 8.714 -15.011 1.00 59.66 89 ASP A C 1
ATOM 726 O O . ASP A 1 89 ? 32.015 9.486 -14.516 1.00 59.66 89 ASP A O 1
ATOM 730 N N . ASP A 1 90 ? 33.975 8.404 -14.363 1.00 65.00 90 ASP A N 1
ATOM 731 C CA . ASP A 1 90 ? 34.484 9.076 -13.147 1.00 65.00 90 ASP A CA 1
ATOM 732 C C . ASP A 1 90 ? 33.502 9.104 -11.943 1.00 65.00 90 ASP A C 1
ATOM 734 O O . ASP A 1 90 ? 33.534 10.017 -11.114 1.00 65.00 90 ASP A O 1
ATOM 738 N N . PHE A 1 91 ? 32.644 8.083 -11.799 1.00 66.00 91 PHE A N 1
ATOM 739 C CA . PHE A 1 91 ? 31.590 8.001 -10.769 1.00 66.00 91 PHE A CA 1
ATOM 740 C C . PHE A 1 91 ? 30.523 9.101 -10.879 1.00 66.00 91 PHE A C 1
ATOM 742 O O . PHE A 1 91 ? 29.970 9.552 -9.868 1.00 66.00 91 PHE A O 1
ATOM 749 N N . THR A 1 92 ? 30.206 9.548 -12.095 1.00 66.31 92 THR A N 1
ATOM 750 C CA . THR A 1 92 ? 29.126 10.516 -12.310 1.00 66.31 92 THR A CA 1
ATOM 751 C C . THR A 1 92 ? 27.796 9.948 -11.798 1.00 66.31 92 THR A C 1
ATOM 753 O O . THR A 1 92 ? 27.349 8.880 -12.211 1.00 66.31 92 THR A O 1
ATOM 756 N N . VAL A 1 93 ? 27.149 10.669 -10.875 1.00 71.31 93 VAL A N 1
ATOM 757 C CA . VAL A 1 93 ? 25.834 10.296 -10.335 1.00 71.31 93 VAL A CA 1
ATOM 758 C C . VAL A 1 93 ? 24.747 10.943 -11.186 1.00 71.31 93 VAL A C 1
ATOM 760 O O . VAL A 1 93 ? 24.540 12.157 -11.131 1.00 71.31 93 VAL A O 1
ATOM 763 N N . VAL A 1 94 ? 24.020 10.134 -11.949 1.00 71.62 94 VAL A N 1
ATOM 764 C CA . VAL A 1 94 ? 22.834 10.574 -12.689 1.00 71.62 94 VAL A CA 1
ATOM 765 C C . VAL A 1 94 ? 21.607 10.315 -11.826 1.00 71.62 94 VAL A C 1
ATOM 767 O O . VAL A 1 94 ? 21.383 9.189 -11.382 1.00 71.62 94 VAL A O 1
ATOM 770 N N . SER A 1 95 ? 20.799 11.351 -11.593 1.00 75.38 95 SER A N 1
ATOM 771 C CA . SER A 1 95 ? 19.505 11.206 -10.920 1.00 75.38 95 SER A CA 1
ATOM 772 C C . SER A 1 95 ? 18.353 11.346 -11.908 1.00 75.38 95 SER A C 1
ATOM 774 O O . SER A 1 95 ? 18.376 12.204 -12.792 1.00 75.38 95 SER A O 1
ATOM 776 N N . TYR A 1 96 ? 17.340 10.495 -11.771 1.00 74.94 96 TYR A N 1
ATOM 777 C CA . TYR A 1 96 ? 16.103 10.585 -12.542 1.00 74.94 96 TYR A CA 1
ATOM 778 C C . TYR A 1 96 ? 14.901 10.204 -11.684 1.00 74.94 96 TYR A C 1
ATOM 780 O O . TYR A 1 96 ? 15.023 9.523 -10.668 1.00 74.94 96 TYR A O 1
ATOM 788 N N . ILE A 1 97 ? 13.726 10.676 -12.092 1.00 80.94 97 ILE A N 1
ATOM 789 C CA . ILE A 1 97 ? 12.465 10.422 -11.398 1.00 80.94 97 ILE A CA 1
ATOM 790 C C . ILE A 1 97 ? 11.740 9.310 -12.144 1.00 80.94 97 ILE A C 1
ATOM 792 O O . ILE A 1 97 ? 11.510 9.432 -13.349 1.00 80.94 97 ILE A O 1
ATOM 796 N N . SER A 1 98 ? 11.370 8.244 -11.436 1.00 80.94 98 SER A N 1
ATOM 797 C CA . SER A 1 98 ? 10.602 7.140 -12.013 1.00 80.94 98 SER A CA 1
ATOM 798 C C . SER A 1 98 ? 9.423 6.754 -11.119 1.00 80.94 98 SER A C 1
ATOM 800 O O . SER A 1 98 ? 9.608 6.643 -9.904 1.00 80.94 98 SER A O 1
ATOM 802 N N . PRO A 1 99 ? 8.233 6.493 -11.695 1.00 86.06 99 PRO A N 1
ATOM 803 C CA . PRO A 1 99 ? 7.125 5.909 -10.957 1.00 86.06 99 PRO A CA 1
ATOM 804 C C . PRO A 1 99 ? 7.433 4.444 -10.629 1.00 86.06 99 PRO A C 1
ATOM 806 O O . PRO A 1 99 ? 7.736 3.650 -11.520 1.00 86.06 99 PRO A O 1
ATOM 809 N N . VAL A 1 100 ? 7.322 4.073 -9.356 1.00 88.25 100 VAL A N 1
ATOM 810 C CA . VAL A 1 100 ? 7.602 2.721 -8.850 1.00 88.25 100 VAL A CA 1
ATOM 811 C C . VAL A 1 100 ? 6.418 2.197 -8.044 1.00 88.25 100 VAL A C 1
ATOM 813 O O . VAL A 1 100 ? 5.856 2.909 -7.209 1.00 88.25 100 VAL A O 1
ATOM 816 N N . ASN A 1 101 ? 6.052 0.933 -8.266 1.00 91.44 101 ASN A N 1
ATOM 817 C CA . ASN A 1 101 ? 5.064 0.235 -7.446 1.00 91.44 101 ASN A CA 1
ATOM 818 C C . ASN A 1 101 ? 5.765 -0.544 -6.330 1.00 91.44 101 ASN A C 1
ATOM 820 O O . ASN A 1 101 ? 6.010 -1.746 -6.439 1.00 91.44 101 ASN A O 1
ATOM 824 N N . ILE A 1 102 ? 6.088 0.166 -5.248 1.00 91.50 102 ILE A N 1
ATOM 825 C CA . ILE A 1 102 ? 6.898 -0.375 -4.149 1.00 91.50 102 ILE A CA 1
ATOM 826 C C . ILE A 1 102 ? 6.258 -1.597 -3.472 1.00 91.50 102 ILE A C 1
ATOM 828 O O . ILE A 1 102 ? 6.962 -2.464 -2.958 1.00 91.50 102 ILE A O 1
ATOM 832 N N . VAL A 1 103 ? 4.924 -1.714 -3.485 1.00 94.25 103 VAL A N 1
ATOM 833 C CA . VAL A 1 103 ? 4.242 -2.868 -2.886 1.00 94.25 103 VAL A CA 1
ATOM 834 C C . VAL A 1 103 ? 4.458 -4.099 -3.747 1.00 94.25 103 VAL A C 1
ATOM 836 O O . VAL A 1 103 ? 4.932 -5.107 -3.226 1.00 94.25 103 VAL A O 1
ATOM 839 N N . LEU A 1 104 ? 4.186 -4.021 -5.053 1.00 91.75 104 LEU A N 1
ATOM 840 C CA . LEU A 1 104 ? 4.374 -5.161 -5.952 1.00 91.75 104 LEU A CA 1
ATOM 841 C C . LEU A 1 104 ? 5.833 -5.626 -6.018 1.00 91.75 104 LEU A C 1
ATOM 843 O O . LEU A 1 104 ? 6.064 -6.831 -6.043 1.00 91.75 104 LEU A O 1
ATOM 847 N N . GLU A 1 105 ? 6.803 -4.710 -5.960 1.00 90.56 105 GLU A N 1
ATOM 848 C CA . GLU A 1 105 ? 8.233 -5.060 -5.898 1.00 90.56 105 GLU A CA 1
ATOM 849 C C . GLU A 1 105 ? 8.625 -5.805 -4.613 1.00 90.56 105 GLU A C 1
ATOM 851 O O . GLU A 1 105 ? 9.586 -6.572 -4.600 1.00 90.56 105 GLU A O 1
ATOM 856 N N . SER A 1 106 ? 7.877 -5.602 -3.527 1.00 93.19 106 SER A N 1
ATOM 857 C CA . SER A 1 106 ? 8.147 -6.226 -2.226 1.00 93.19 106 SER A CA 1
ATOM 858 C C . SER A 1 106 ? 7.380 -7.517 -1.957 1.00 93.19 106 SER A C 1
ATOM 860 O O . SER A 1 106 ? 7.668 -8.195 -0.968 1.00 93.19 106 SER A O 1
ATOM 862 N N . VAL A 1 107 ? 6.417 -7.879 -2.810 1.00 93.38 107 VAL A N 1
ATOM 863 C CA . VAL A 1 107 ? 5.678 -9.136 -2.670 1.00 93.38 107 VAL A CA 1
ATOM 864 C C . VAL A 1 107 ? 6.618 -10.312 -2.919 1.00 93.38 107 VAL A C 1
ATOM 866 O O . VAL A 1 107 ? 7.246 -10.419 -3.971 1.00 93.38 107 VAL A O 1
ATOM 869 N N . LYS A 1 108 ? 6.672 -11.240 -1.961 1.00 91.88 108 LYS A N 1
ATOM 870 C CA . LYS A 1 108 ? 7.461 -12.469 -2.083 1.00 91.88 108 LYS A CA 1
ATOM 871 C C . LYS A 1 108 ? 6.580 -13.650 -2.455 1.00 91.88 108 LYS A C 1
ATOM 873 O O . LYS A 1 108 ? 5.416 -13.728 -2.066 1.00 91.88 108 LYS A O 1
ATOM 878 N N . ILE A 1 109 ? 7.170 -14.598 -3.173 1.00 90.44 109 ILE A N 1
ATOM 879 C CA . ILE A 1 109 ? 6.560 -15.881 -3.515 1.00 90.44 109 ILE A CA 1
ATOM 880 C C . ILE A 1 109 ? 7.460 -16.970 -2.933 1.00 90.44 109 ILE A C 1
ATOM 882 O O . ILE A 1 109 ? 8.672 -16.930 -3.135 1.00 90.44 109 ILE A O 1
ATOM 886 N N . ASN A 1 110 ? 6.891 -17.905 -2.175 1.00 88.62 110 ASN A N 1
ATOM 887 C CA . ASN A 1 110 ? 7.653 -19.037 -1.641 1.00 88.62 110 ASN A CA 1
ATOM 888 C C . ASN A 1 110 ? 7.756 -20.199 -2.642 1.00 88.62 110 ASN A C 1
ATOM 890 O O . ASN A 1 110 ? 7.156 -20.169 -3.716 1.00 88.62 110 ASN A O 1
ATOM 894 N N . ASP A 1 111 ? 8.463 -21.260 -2.252 1.00 88.81 111 ASP A N 1
ATOM 895 C CA . ASP A 1 111 ? 8.648 -22.460 -3.082 1.00 88.81 111 ASP A CA 1
ATOM 896 C C . ASP A 1 111 ? 7.320 -23.155 -3.452 1.00 88.81 111 ASP A C 1
ATOM 898 O O . ASP A 1 111 ? 7.202 -23.747 -4.525 1.00 88.81 111 ASP A O 1
ATOM 902 N N . ASP A 1 112 ? 6.282 -23.006 -2.618 1.00 89.50 112 ASP A N 1
ATOM 903 C CA . ASP A 1 112 ? 4.917 -23.493 -2.881 1.00 89.50 112 ASP A CA 1
ATOM 904 C C . ASP A 1 112 ? 4.106 -22.568 -3.810 1.00 89.50 112 ASP A C 1
ATOM 906 O O . ASP A 1 112 ? 2.898 -22.760 -3.975 1.00 89.50 112 ASP A O 1
ATOM 910 N N . LYS A 1 113 ? 4.731 -21.537 -4.390 1.00 86.06 113 LYS A N 1
ATOM 911 C CA . LYS A 1 113 ? 4.091 -20.489 -5.200 1.00 86.06 113 LYS A CA 1
ATOM 912 C C . LYS A 1 113 ? 3.029 -19.667 -4.458 1.00 86.06 113 LYS A C 1
ATOM 914 O O . LYS A 1 113 ? 2.172 -19.059 -5.091 1.00 86.06 113 LYS A O 1
ATOM 919 N N . LYS A 1 114 ? 3.076 -19.627 -3.125 1.00 88.19 114 LYS A N 1
ATOM 920 C CA . LYS A 1 114 ? 2.158 -18.834 -2.298 1.00 88.19 114 LYS A CA 1
ATOM 921 C C . LYS A 1 114 ? 2.696 -17.432 -2.089 1.00 88.19 114 LYS A C 1
ATOM 923 O O . LYS A 1 114 ? 3.885 -17.241 -1.828 1.00 88.19 114 LYS A O 1
ATOM 928 N N . ILE A 1 115 ? 1.783 -16.469 -2.116 1.00 92.38 115 ILE A N 1
ATOM 929 C CA . ILE A 1 115 ? 2.097 -15.064 -1.875 1.00 92.38 115 ILE A CA 1
ATOM 930 C C . ILE A 1 115 ? 2.371 -14.838 -0.386 1.00 92.38 115 ILE A C 1
ATOM 932 O O . ILE A 1 115 ? 1.587 -15.243 0.482 1.00 92.38 115 ILE A O 1
ATOM 936 N N . ILE A 1 116 ? 3.472 -14.158 -0.085 1.00 92.50 116 ILE A N 1
ATOM 937 C CA . ILE A 1 116 ? 3.871 -13.759 1.262 1.00 92.50 116 ILE A CA 1
ATOM 938 C C . ILE A 1 116 ? 3.866 -12.234 1.339 1.00 92.50 116 ILE A C 1
ATOM 940 O O . ILE A 1 116 ? 4.579 -11.556 0.599 1.00 92.50 116 ILE A O 1
ATOM 944 N N . ILE A 1 117 ? 3.065 -11.719 2.273 1.00 93.62 117 ILE A N 1
ATOM 945 C CA . ILE A 1 117 ? 3.128 -10.333 2.732 1.00 93.62 117 ILE A CA 1
ATOM 946 C C . ILE A 1 117 ? 4.048 -10.349 3.946 1.00 93.62 117 ILE A C 1
ATOM 948 O O . ILE A 1 117 ? 3.649 -10.808 5.011 1.00 93.62 117 ILE A O 1
ATOM 952 N N . ASP A 1 118 ? 5.306 -9.972 3.754 1.00 93.19 118 ASP A N 1
ATOM 953 C CA . ASP A 1 118 ? 6.280 -9.912 4.838 1.00 93.19 118 ASP A CA 1
ATOM 954 C C . ASP A 1 118 ? 6.375 -8.498 5.423 1.00 93.19 118 ASP A C 1
ATOM 956 O O . ASP A 1 118 ? 5.662 -7.578 5.016 1.00 93.19 118 ASP A O 1
ATOM 960 N N . TRP A 1 119 ? 7.284 -8.318 6.380 1.00 93.62 119 TRP A N 1
ATOM 961 C CA . TRP A 1 119 ? 7.505 -7.022 7.011 1.00 93.62 119 TRP A CA 1
ATOM 962 C C . TRP A 1 119 ? 7.861 -5.916 6.003 1.00 93.62 119 TRP A C 1
ATOM 964 O O . TRP A 1 119 ? 7.360 -4.805 6.131 1.00 93.62 119 TRP A O 1
ATOM 974 N N . ASN A 1 120 ? 8.650 -6.217 4.965 1.00 94.38 120 ASN A N 1
ATOM 975 C CA . ASN A 1 120 ? 9.017 -5.227 3.952 1.00 94.38 120 ASN A CA 1
ATOM 976 C C . ASN A 1 120 ? 7.791 -4.764 3.150 1.00 94.38 120 ASN A C 1
ATOM 978 O O . ASN A 1 120 ? 7.597 -3.571 2.929 1.00 94.38 120 ASN A O 1
ATOM 982 N N . CYS A 1 121 ? 6.919 -5.703 2.775 1.00 95.19 121 CYS A N 1
ATOM 983 C CA . CYS A 1 121 ? 5.654 -5.376 2.125 1.00 95.19 121 CYS A CA 1
ATOM 984 C C . CYS A 1 121 ? 4.744 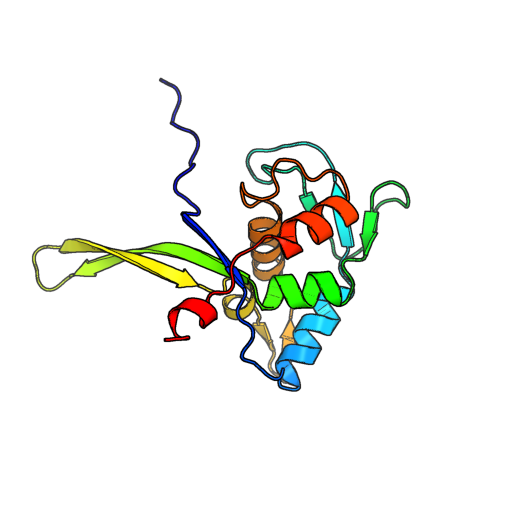-4.538 3.036 1.00 95.19 121 CYS A C 1
ATOM 986 O O . CYS A 1 121 ? 4.190 -3.534 2.590 1.00 95.19 121 CYS A O 1
ATOM 988 N N . LEU A 1 122 ? 4.646 -4.872 4.328 1.00 95.94 122 LEU A N 1
ATOM 989 C CA . LEU A 1 122 ? 3.885 -4.070 5.293 1.00 95.94 122 LEU A CA 1
ATOM 990 C C . LEU A 1 122 ? 4.417 -2.635 5.406 1.00 95.94 122 LEU A C 1
ATOM 992 O O . LEU A 1 122 ? 3.622 -1.697 5.376 1.00 95.94 122 LEU A O 1
ATOM 996 N N . GLU A 1 123 ? 5.733 -2.440 5.484 1.00 95.06 123 GLU A N 1
ATOM 997 C CA . GLU A 1 123 ? 6.335 -1.101 5.531 1.00 95.06 123 GLU A CA 1
ATOM 998 C C . GLU A 1 123 ? 6.101 -0.306 4.237 1.00 95.06 123 GLU A C 1
ATOM 1000 O O . GLU A 1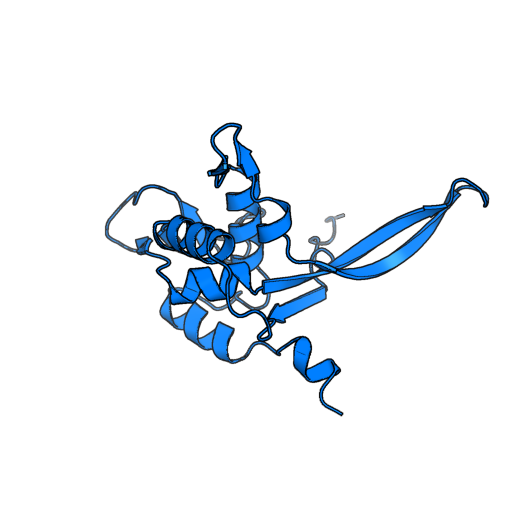 123 ? 5.854 0.901 4.287 1.00 95.06 123 GLU A O 1
ATOM 1005 N N . ASN A 1 124 ? 6.062 -0.966 3.077 1.00 94.94 124 ASN A N 1
ATOM 1006 C CA . ASN A 1 124 ? 5.702 -0.315 1.814 1.00 94.94 124 ASN A CA 1
ATOM 1007 C C . ASN A 1 124 ? 4.225 0.096 1.763 1.00 94.94 124 ASN A C 1
ATOM 1009 O O . ASN A 1 124 ? 3.896 1.177 1.270 1.00 94.94 124 ASN A O 1
ATOM 1013 N N . ILE A 1 125 ? 3.325 -0.707 2.335 1.00 96.75 125 ILE A N 1
ATOM 1014 C CA . ILE A 1 125 ? 1.919 -0.314 2.489 1.00 96.75 125 ILE A CA 1
ATOM 1015 C C . ILE A 1 125 ? 1.813 0.898 3.424 1.00 96.75 125 ILE A C 1
ATOM 1017 O O . ILE A 1 125 ? 1.145 1.879 3.086 1.00 96.75 125 ILE A O 1
ATOM 1021 N N . LYS A 1 126 ? 2.496 0.873 4.576 1.00 95.88 126 LYS A N 1
ATOM 1022 C CA . LYS A 1 126 ? 2.542 2.015 5.505 1.00 95.88 126 LYS A CA 1
ATOM 1023 C C . LYS A 1 126 ? 3.108 3.254 4.831 1.00 95.88 126 LYS A C 1
ATOM 1025 O O . LYS A 1 126 ? 2.572 4.335 5.038 1.00 95.88 126 LYS A O 1
ATOM 1030 N N . THR A 1 127 ? 4.127 3.099 3.993 1.00 94.00 127 THR A N 1
ATOM 1031 C CA . THR A 1 127 ? 4.716 4.187 3.210 1.00 94.00 127 THR A CA 1
ATOM 1032 C C . THR A 1 127 ? 3.677 4.867 2.319 1.00 94.00 127 THR A C 1
ATOM 1034 O O . THR A 1 127 ? 3.550 6.089 2.362 1.00 94.00 127 THR A O 1
ATOM 1037 N N . ILE A 1 128 ? 2.861 4.099 1.587 1.00 95.00 128 ILE A N 1
ATOM 1038 C CA . ILE A 1 128 ? 1.770 4.661 0.772 1.00 95.00 128 ILE A CA 1
ATOM 1039 C C . ILE A 1 128 ? 0.762 5.409 1.648 1.00 95.00 128 ILE A C 1
ATOM 1041 O O . ILE A 1 128 ? 0.387 6.537 1.333 1.00 95.00 128 ILE A O 1
ATOM 1045 N N . LEU A 1 129 ? 0.318 4.807 2.754 1.00 95.62 129 LEU A N 1
ATOM 1046 C CA . LEU A 1 129 ? -0.699 5.412 3.622 1.00 95.62 129 LEU A CA 1
ATOM 1047 C C . LEU A 1 129 ? -0.170 6.630 4.400 1.00 95.62 129 LEU A C 1
ATOM 1049 O O . LEU A 1 129 ? -0.934 7.540 4.718 1.00 95.62 129 LEU A O 1
ATOM 1053 N N . ASN A 1 130 ? 1.137 6.694 4.654 1.00 94.38 130 ASN A N 1
ATOM 1054 C CA . ASN A 1 130 ? 1.804 7.828 5.294 1.00 94.38 130 ASN A CA 1
ATOM 1055 C C . ASN A 1 130 ? 2.365 8.848 4.292 1.00 94.38 130 ASN A C 1
ATOM 1057 O O . ASN A 1 130 ? 3.068 9.771 4.694 1.00 94.38 130 ASN A O 1
ATOM 1061 N N . HIS A 1 131 ? 2.022 8.738 3.006 1.00 93.00 131 HIS A N 1
ATOM 1062 C CA . HIS A 1 131 ? 2.378 9.747 2.016 1.00 93.00 131 HIS A CA 1
ATOM 1063 C C . HIS A 1 131 ? 1.790 11.126 2.406 1.00 93.00 131 HIS A C 1
ATOM 1065 O O . HIS A 1 131 ? 0.637 11.178 2.856 1.00 93.00 131 HIS A O 1
ATOM 1071 N N . PRO A 1 132 ? 2.497 12.259 2.192 1.00 91.38 132 PRO A N 1
ATOM 1072 C CA . PRO A 1 132 ? 2.038 13.598 2.603 1.00 91.38 132 PRO A CA 1
ATOM 1073 C C . PRO A 1 132 ? 0.641 13.990 2.100 1.00 91.38 132 PRO A C 1
ATOM 1075 O O . PRO A 1 132 ? -0.079 14.764 2.740 1.00 91.38 132 PRO A O 1
ATOM 1078 N N . TYR A 1 133 ? 0.229 13.408 0.972 1.00 91.25 133 TYR A N 1
ATOM 1079 C CA . TYR A 1 133 ? -1.115 13.539 0.409 1.00 91.25 133 TYR A CA 1
ATOM 1080 C C . TYR A 1 133 ? -2.232 13.169 1.405 1.00 91.25 133 TYR A C 1
ATOM 1082 O O . TYR A 1 133 ? -3.298 13.781 1.402 1.00 91.25 133 TYR A O 1
ATOM 1090 N N . PHE A 1 134 ? -1.978 12.221 2.311 1.00 93.88 134 PHE A N 1
ATOM 1091 C CA . PHE A 1 134 ? -2.943 11.753 3.308 1.00 93.88 134 PHE A CA 1
ATOM 1092 C C . PHE A 1 134 ? -2.820 12.432 4.680 1.00 93.88 134 PHE A C 1
ATOM 1094 O O . PHE A 1 134 ? -3.531 12.040 5.601 1.00 93.88 134 PHE A O 1
ATOM 1101 N N . SER A 1 135 ? -2.013 13.488 4.822 1.00 92.06 135 SER A N 1
ATOM 1102 C CA . SER A 1 135 ? -1.725 14.182 6.099 1.00 92.06 135 SER A CA 1
ATOM 1103 C C . SER A 1 135 ? -2.933 14.672 6.906 1.00 92.06 135 SER A C 1
ATOM 1105 O O . SER A 1 135 ? -2.815 14.956 8.096 1.00 92.06 135 SER A O 1
ATOM 1107 N N . LYS A 1 136 ? -4.112 14.780 6.287 1.00 90.62 136 LYS A N 1
ATOM 1108 C CA . LYS A 1 136 ? -5.356 15.205 6.950 1.00 90.62 136 LYS A CA 1
ATOM 1109 C C . LYS A 1 136 ? -6.315 14.058 7.278 1.00 90.62 136 LYS A C 1
ATOM 1111 O O . LYS A 1 136 ? -7.372 14.327 7.846 1.00 90.62 136 LYS A O 1
ATOM 1116 N N . CYS A 1 137 ? -5.985 12.820 6.917 1.00 94.44 137 CYS A N 1
ATOM 1117 C CA . CYS A 1 137 ? -6.869 11.672 7.111 1.00 94.44 137 CYS A CA 1
ATOM 1118 C C . CYS A 1 137 ? -6.830 11.192 8.562 1.00 94.44 137 CYS A C 1
ATOM 1120 O O . CYS A 1 137 ? -5.757 10.967 9.115 1.00 94.44 137 CYS A O 1
ATOM 1122 N N . LYS A 1 138 ? -8.002 11.005 9.173 1.00 91.62 138 LYS A N 1
ATOM 1123 C CA . LYS A 1 138 ? -8.146 10.549 10.567 1.00 91.62 138 LYS A CA 1
ATOM 1124 C C . LYS A 1 138 ? -8.892 9.227 10.693 1.00 91.62 138 LYS A C 1
ATOM 1126 O O . LYS A 1 138 ? -8.991 8.676 11.786 1.00 91.62 138 LYS A O 1
ATOM 1131 N N . ASN A 1 139 ? -9.476 8.755 9.601 1.00 93.06 139 ASN A N 1
ATOM 1132 C CA . ASN A 1 139 ? -10.221 7.511 9.531 1.00 93.06 139 ASN A CA 1
ATOM 1133 C C . ASN A 1 139 ? -10.194 6.958 8.096 1.00 93.06 139 ASN A C 1
ATOM 1135 O O . ASN A 1 139 ? -9.660 7.573 7.168 1.00 93.06 139 ASN A O 1
ATOM 1139 N N . LEU A 1 140 ? -10.779 5.773 7.922 1.00 93.19 140 LEU A N 1
ATOM 1140 C CA . LEU A 1 140 ? -10.808 5.080 6.638 1.00 93.19 140 LEU A CA 1
ATOM 1141 C C . LEU A 1 140 ? -11.607 5.831 5.558 1.00 93.19 140 LEU A C 1
ATOM 1143 O O . LEU A 1 140 ? -11.271 5.741 4.380 1.00 93.19 140 LEU A O 1
ATOM 1147 N N . ASP A 1 141 ? -12.655 6.560 5.931 1.00 94.25 141 ASP A N 1
ATOM 1148 C CA . ASP A 1 141 ? -13.490 7.278 4.967 1.00 94.25 141 ASP A CA 1
ATOM 1149 C C . ASP A 1 141 ? -12.789 8.534 4.435 1.00 94.25 141 ASP A C 1
ATOM 1151 O O . ASP A 1 141 ? -12.877 8.811 3.237 1.00 94.25 141 ASP A O 1
ATOM 1155 N N . ASP A 1 142 ? -11.989 9.212 5.265 1.00 95.25 142 ASP A N 1
ATOM 1156 C CA . ASP A 1 142 ? -11.107 10.295 4.814 1.00 95.25 142 ASP A CA 1
ATOM 1157 C C . ASP A 1 142 ? -10.103 9.789 3.766 1.00 95.25 142 ASP A C 1
ATOM 1159 O O . ASP A 1 142 ? -9.908 10.433 2.734 1.00 95.25 142 ASP A O 1
ATOM 1163 N N . LEU A 1 143 ? -9.503 8.611 3.997 1.00 95.19 143 LEU A N 1
ATOM 1164 C CA . LEU A 1 143 ? -8.590 7.987 3.033 1.00 95.19 143 LEU A CA 1
ATOM 1165 C C . LEU A 1 143 ? -9.295 7.697 1.710 1.00 95.19 143 LEU A C 1
ATOM 1167 O O . LEU A 1 143 ? -8.788 8.068 0.655 1.00 95.19 143 LEU A O 1
ATOM 1171 N N . LYS A 1 144 ? -10.476 7.068 1.747 1.00 95.31 144 LYS A N 1
ATOM 1172 C CA . LYS A 1 144 ? -11.253 6.774 0.532 1.00 95.31 144 LYS A CA 1
ATOM 1173 C C . LYS A 1 144 ? -11.586 8.044 -0.242 1.00 95.31 144 LYS A C 1
ATOM 1175 O O . LYS A 1 144 ? -11.474 8.050 -1.469 1.00 95.31 144 LYS A O 1
ATOM 1180 N N . PHE A 1 145 ? -11.969 9.104 0.470 1.00 95.44 145 PHE A N 1
ATOM 1181 C CA . PHE A 1 145 ? -12.233 10.404 -0.129 1.00 95.44 145 PHE A CA 1
ATOM 1182 C C . PHE A 1 145 ? -10.979 10.961 -0.809 1.00 95.44 145 PHE A C 1
ATOM 1184 O O . PHE A 1 145 ? -11.045 11.294 -1.990 1.00 95.44 145 PHE A O 1
ATOM 1191 N N . GLN A 1 146 ? -9.833 10.989 -0.125 1.00 94.50 146 GLN A N 1
ATOM 1192 C CA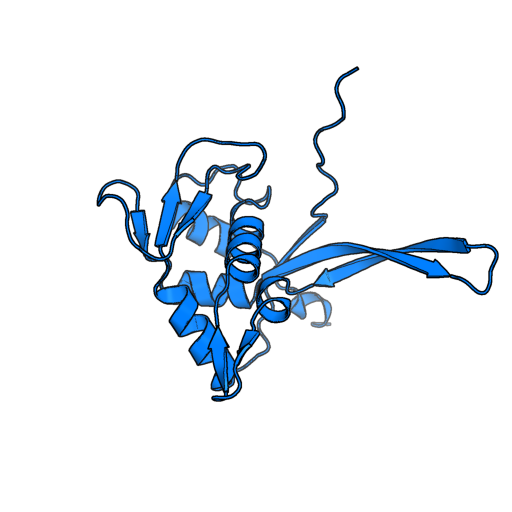 . GLN A 1 146 ? -8.580 11.473 -0.715 1.00 94.50 146 GLN A CA 1
ATOM 1193 C C . GLN A 1 146 ? -8.149 10.632 -1.920 1.00 94.50 146 GLN A C 1
ATOM 1195 O O . GLN A 1 146 ? -7.810 11.188 -2.957 1.00 94.50 146 GLN A O 1
ATOM 1200 N N . ILE A 1 147 ? -8.248 9.302 -1.844 1.00 94.00 147 ILE A N 1
ATOM 1201 C CA . ILE A 1 147 ? -7.923 8.399 -2.959 1.00 94.00 147 ILE A CA 1
ATOM 1202 C C . ILE A 1 147 ? -8.685 8.775 -4.236 1.00 94.00 147 ILE A C 1
ATOM 1204 O O . ILE A 1 147 ? -8.112 8.750 -5.321 1.00 94.00 147 ILE A O 1
ATOM 1208 N N . SER A 1 148 ? -9.955 9.176 -4.120 1.00 90.81 148 SER A N 1
ATOM 1209 C CA . SER A 1 148 ? -10.765 9.574 -5.282 1.00 90.81 148 SER A CA 1
ATOM 1210 C C . SER A 1 148 ? -10.249 10.823 -6.013 1.00 90.81 148 SER A C 1
ATOM 1212 O O . SER A 1 148 ? -10.661 11.087 -7.140 1.00 90.81 148 SER A O 1
ATOM 1214 N N . GLN A 1 149 ? -9.372 11.595 -5.369 1.00 91.69 149 GLN A N 1
ATOM 1215 C CA . GLN A 1 149 ? -8.796 12.831 -5.889 1.00 91.69 149 GLN A CA 1
ATOM 1216 C C . GLN A 1 149 ? -7.390 12.614 -6.487 1.00 91.69 149 GLN A C 1
ATOM 1218 O O . GLN A 1 149 ? -6.793 13.564 -6.999 1.00 91.69 149 GLN A O 1
ATOM 1223 N N . ILE A 1 150 ? -6.845 11.390 -6.426 1.00 90.50 150 ILE A N 1
ATOM 1224 C CA . ILE A 1 150 ? -5.494 11.075 -6.908 1.00 90.50 150 ILE A CA 1
ATOM 1225 C C . ILE A 1 150 ? -5.482 10.962 -8.442 1.00 90.50 150 ILE A C 1
ATOM 1227 O O . ILE A 1 150 ? -6.343 10.287 -9.014 1.00 90.50 150 ILE A O 1
ATOM 1231 N N . PRO A 1 151 ? -4.509 11.590 -9.131 1.00 87.62 151 PRO A N 1
ATOM 1232 C CA . PRO A 1 151 ? -4.373 11.475 -10.577 1.00 87.62 151 PRO A CA 1
ATOM 1233 C C . PRO A 1 151 ? -4.049 10.052 -11.050 1.00 87.62 151 PRO A C 1
ATOM 1235 O O . PRO A 1 151 ? -3.280 9.317 -10.429 1.00 87.62 151 PRO A O 1
ATOM 1238 N N . ASP A 1 152 ? -4.577 9.706 -12.221 1.00 84.88 152 ASP A N 1
ATOM 1239 C CA . ASP A 1 152 ? -4.264 8.463 -12.927 1.00 84.88 152 ASP A CA 1
ATOM 1240 C C . ASP A 1 152 ? -3.005 8.633 -13.791 1.00 84.88 152 ASP A C 1
ATOM 1242 O O . ASP A 1 152 ? -2.886 9.582 -14.572 1.00 84.88 152 ASP A O 1
ATOM 1246 N N . LEU A 1 153 ? -2.057 7.711 -13.637 1.00 81.50 153 LEU A N 1
ATOM 1247 C CA . LEU A 1 153 ? -0.796 7.651 -14.364 1.00 81.50 153 LEU A CA 1
ATOM 1248 C C . LEU A 1 153 ? -1.021 7.405 -15.859 1.00 81.50 153 LEU A C 1
ATOM 1250 O O . LEU A 1 153 ? -0.306 7.971 -16.688 1.00 81.50 153 LEU A O 1
ATOM 1254 N N . ASN A 1 154 ? -2.029 6.606 -16.213 1.00 79.62 154 ASN A N 1
ATOM 1255 C CA . ASN A 1 154 ? -2.281 6.202 -17.593 1.00 79.62 154 ASN A CA 1
ATOM 1256 C C . ASN A 1 154 ? -2.898 7.332 -18.423 1.00 79.62 154 ASN A C 1
ATOM 1258 O O . ASN A 1 154 ? -2.665 7.396 -19.629 1.00 79.62 154 ASN A O 1
ATOM 1262 N N . ARG A 1 155 ? -3.543 8.314 -17.777 1.00 79.19 155 ARG A N 1
ATOM 1263 C CA . ARG A 1 155 ? -4.005 9.549 -18.439 1.00 79.19 155 ARG A CA 1
ATOM 1264 C C . ARG A 1 155 ? -2.885 10.331 -19.126 1.00 79.19 155 ARG A C 1
ATOM 1266 O O . ARG A 1 155 ? -3.163 11.152 -19.990 1.00 79.19 155 ARG A O 1
ATOM 1273 N N . ARG A 1 156 ? -1.611 10.084 -18.789 1.00 69.56 156 ARG A N 1
ATOM 1274 C CA . ARG A 1 156 ? -0.462 10.680 -19.499 1.00 69.56 156 ARG A CA 1
ATOM 1275 C C . ARG A 1 156 ? -0.335 10.183 -20.948 1.00 69.56 156 ARG A C 1
ATOM 1277 O O . ARG A 1 156 ? 0.305 10.855 -21.758 1.00 69.56 156 ARG A O 1
ATOM 1284 N N . TYR A 1 157 ? -0.927 9.030 -21.265 1.00 72.44 157 TYR A N 1
ATOM 1285 C CA . TYR A 1 157 ? -0.899 8.400 -22.587 1.00 72.44 157 TYR A CA 1
ATOM 1286 C C . TYR A 1 157 ? -2.193 8.604 -23.389 1.00 72.44 157 TYR A C 1
ATOM 1288 O O . TYR A 1 157 ? -2.219 8.293 -24.578 1.00 72.44 157 TYR A O 1
ATOM 1296 N N . GLU A 1 158 ? -3.242 9.158 -22.778 1.00 72.25 158 GLU A N 1
ATOM 1297 C CA . GLU A 1 158 ? -4.478 9.558 -23.457 1.00 72.25 158 GLU A CA 1
ATOM 1298 C C . GLU A 1 158 ? -4.228 10.877 -24.218 1.00 72.25 158 GLU A C 1
ATOM 1300 O O . GLU A 1 158 ? -4.321 11.967 -23.652 1.00 72.25 158 GLU A O 1
ATOM 1305 N N . LYS A 1 159 ? -3.838 10.784 -25.494 1.00 52.31 159 LYS A N 1
ATOM 1306 C CA . LYS A 1 159 ? -3.704 11.921 -26.420 1.00 52.31 159 LYS A CA 1
ATOM 1307 C C . LYS A 1 159 ? -4.673 11.807 -27.584 1.00 52.31 159 LYS A C 1
ATOM 1309 O O . LYS A 1 159 ? -4.823 10.681 -28.106 1.00 52.31 159 LYS A O 1
#

Foldseek 3Di:
DDDPLCPQFFDAKAFADPDPDDPQLVLQLVQLQQKKWFADDQDSLQNQSIAIGNDDPDPPRIGRCHNVNSNLLQRMWTFGWDWDQDPPPPRDTDIDTDTDSQLVVPWDADPVRHTDCDPSNRSSSSVNCSNVLNNPDRHPVSVVVSSVVHYHPCVVVVD

pLDDT: mean 84.21, std 15.16, range [30.62, 97.31]